Protein AF-A0A938P475-F1 (afdb_monomer_lite)

pLDDT: mean 85.1, std 13.47, range [40.84, 96.44]

Sequence (111 aa):
MVACTVVSRQRFLSACARLSSFRWKAILIEATLEDVKGGFAQFGIPSDVHPNAVCGTLDAIEAKFGIPIIYASTIQYLTTERAASWLSKHFTYWWLEEHGHGRVLIDSDGL

Foldseek 3Di:
DDPACVVPVVVVVVVLQVQLPDPDAAAEDQDALCCLQVHCVVVVDDDPDHSVVRVVSRVCSCVPRVHHYHYFHVPVVRSVVVVVVSVVLVVVQVVCVVVVVHDDPPPPPPD

Structure (mmCIF, N/CA/C/O backbone):
data_AF-A0A938P475-F1
#
_entry.id   AF-A0A938P475-F1
#
loop_
_atom_site.group_PDB
_atom_site.id
_atom_site.type_symbol
_atom_site.label_atom_id
_atom_site.label_alt_id
_atom_site.label_comp_id
_atom_site.label_asym_id
_atom_site.label_entity_id
_atom_site.label_seq_id
_atom_site.pdbx_PDB_ins_code
_atom_site.Cartn_x
_atom_site.Cartn_y
_atom_site.Cartn_z
_atom_site.occupancy
_atom_site.B_iso_or_equiv
_atom_site.auth_seq_id
_atom_site.auth_comp_id
_atom_site.auth_asym_id
_atom_site.auth_atom_id
_atom_site.pdbx_PDB_model_num
ATOM 1 N N . MET A 1 1 ? 19.170 -7.947 -8.174 1.00 40.84 1 MET A N 1
ATOM 2 C CA . MET A 1 1 ? 17.910 -8.639 -8.519 1.00 40.84 1 MET A CA 1
ATOM 3 C C . MET A 1 1 ? 16.814 -8.028 -7.666 1.00 40.84 1 MET A C 1
ATOM 5 O O . MET A 1 1 ? 16.967 -7.990 -6.451 1.00 40.84 1 MET A O 1
ATOM 9 N N . VAL A 1 2 ? 15.789 -7.451 -8.285 1.00 45.84 2 VAL A N 1
ATOM 10 C CA . VAL A 1 2 ? 14.737 -6.707 -7.581 1.00 45.84 2 VAL A CA 1
ATOM 11 C C . VAL A 1 2 ? 13.875 -7.689 -6.799 1.00 45.84 2 VAL A C 1
ATOM 13 O O . VAL A 1 2 ? 13.323 -8.629 -7.372 1.00 45.84 2 VAL A O 1
ATOM 16 N N . ALA A 1 3 ? 13.769 -7.492 -5.485 1.00 54.44 3 ALA A N 1
ATOM 17 C CA . ALA A 1 3 ? 12.902 -8.283 -4.620 1.00 54.44 3 ALA A CA 1
ATOM 18 C C . ALA A 1 3 ? 11.439 -7.868 -4.846 1.00 54.44 3 ALA A C 1
ATOM 20 O O . ALA A 1 3 ? 10.830 -7.184 -4.033 1.00 54.44 3 ALA A O 1
ATOM 21 N N . CYS A 1 4 ? 10.883 -8.238 -5.995 1.00 56.47 4 CYS A N 1
ATOM 22 C CA . CYS A 1 4 ? 9.471 -8.039 -6.277 1.00 56.47 4 CYS A CA 1
ATOM 23 C C . CYS A 1 4 ? 8.639 -9.084 -5.511 1.00 56.47 4 CYS A C 1
ATOM 25 O O . CYS A 1 4 ? 9.121 -10.183 -5.207 1.00 56.47 4 CYS A O 1
ATOM 27 N N . THR A 1 5 ? 7.362 -8.779 -5.273 1.00 58.62 5 THR A N 1
ATOM 28 C CA . THR A 1 5 ? 6.334 -9.706 -4.760 1.00 58.62 5 THR A CA 1
ATOM 29 C C . THR A 1 5 ? 6.286 -11.043 -5.513 1.00 58.62 5 THR A C 1
ATOM 31 O O . THR A 1 5 ? 5.751 -12.020 -4.999 1.00 58.62 5 THR A O 1
ATOM 34 N N . VAL A 1 6 ? 6.881 -11.107 -6.706 1.00 60.38 6 VAL A N 1
ATOM 35 C CA . VAL A 1 6 ? 7.008 -12.298 -7.548 1.00 60.38 6 VAL A CA 1
ATOM 36 C C . VAL A 1 6 ? 8.230 -13.163 -7.191 1.00 60.38 6 VAL A C 1
ATOM 38 O O . VAL A 1 6 ? 8.085 -14.375 -7.062 1.00 60.38 6 VAL A O 1
ATOM 41 N N . VAL A 1 7 ? 9.411 -12.576 -6.952 1.00 60.66 7 VAL A N 1
ATOM 42 C CA . VAL A 1 7 ? 10.671 -13.326 -6.721 1.00 60.66 7 VAL A CA 1
ATOM 43 C C . VAL A 1 7 ? 10.711 -13.969 -5.328 1.00 60.66 7 VAL A C 1
ATOM 45 O O . VAL A 1 7 ? 11.324 -15.010 -5.125 1.00 60.66 7 VAL A O 1
ATOM 48 N N . SER A 1 8 ? 10.024 -13.379 -4.346 1.00 71.31 8 SER A N 1
ATOM 49 C CA . SER A 1 8 ? 9.905 -13.911 -2.976 1.00 71.31 8 SER A CA 1
ATOM 50 C C . SER A 1 8 ? 8.447 -14.047 -2.534 1.00 71.31 8 SER A C 1
ATOM 52 O O . SER A 1 8 ? 8.101 -13.786 -1.377 1.00 71.31 8 SER A O 1
ATOM 54 N N . ARG A 1 9 ? 7.582 -14.477 -3.462 1.00 78.50 9 ARG A N 1
ATOM 55 C CA . ARG A 1 9 ? 6.126 -14.555 -3.276 1.00 78.50 9 ARG A CA 1
ATOM 56 C C . ARG A 1 9 ? 5.713 -15.264 -1.994 1.00 78.50 9 ARG A C 1
ATOM 58 O O . ARG A 1 9 ? 4.903 -14.728 -1.248 1.00 78.50 9 ARG A O 1
ATOM 65 N N . GLN A 1 10 ? 6.293 -16.427 -1.696 1.00 84.38 10 GLN A N 1
ATOM 66 C CA . GLN A 1 10 ? 5.910 -17.197 -0.510 1.00 84.38 10 GLN A CA 1
ATOM 67 C C . GLN A 1 10 ? 6.175 -16.426 0.788 1.00 84.38 10 GLN A C 1
ATOM 69 O O . GLN A 1 10 ? 5.303 -16.341 1.650 1.00 84.38 10 GLN A O 1
ATOM 74 N N . ARG A 1 11 ? 7.354 -15.803 0.910 1.00 85.50 11 ARG A N 1
ATOM 75 C CA . ARG A 1 11 ? 7.708 -14.988 2.079 1.00 85.50 11 ARG A CA 1
ATOM 76 C C . ARG A 1 11 ? 6.774 -13.787 2.214 1.00 85.50 11 ARG A C 1
ATOM 78 O O . ARG A 1 11 ? 6.329 -13.487 3.320 1.00 85.50 11 ARG A O 1
ATOM 85 N N . PHE A 1 12 ? 6.467 -13.124 1.100 1.00 87.12 12 PHE A N 1
ATOM 86 C CA . PHE A 1 12 ? 5.571 -11.972 1.091 1.00 87.12 12 PHE A CA 1
ATOM 87 C C . PHE A 1 12 ? 4.141 -12.352 1.494 1.00 87.12 12 PHE A C 1
ATOM 89 O O . PHE A 1 12 ? 3.547 -11.693 2.344 1.00 87.12 12 PHE A O 1
ATOM 96 N N . LEU A 1 13 ? 3.615 -13.467 0.981 1.00 90.56 13 LEU A N 1
ATOM 97 C CA . LEU A 1 13 ? 2.297 -13.977 1.361 1.00 90.56 13 LEU A CA 1
ATOM 98 C C . LEU A 1 13 ? 2.233 -14.385 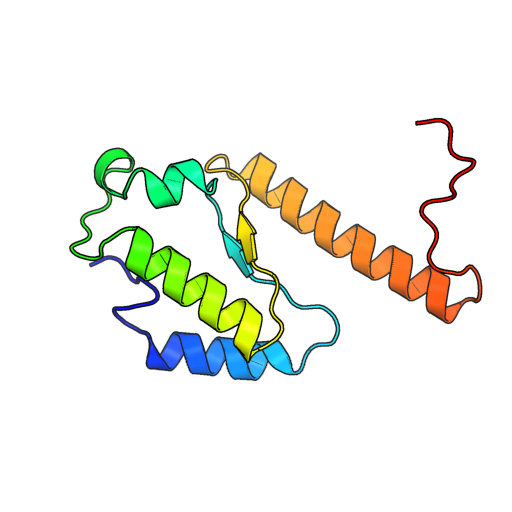2.838 1.00 90.56 13 LEU A C 1
ATOM 100 O O . LEU A 1 13 ? 1.244 -14.080 3.498 1.00 90.56 13 LEU A O 1
ATOM 104 N N . SER A 1 14 ? 3.285 -14.998 3.389 1.00 91.81 14 SER A N 1
ATOM 105 C CA . SER A 1 14 ? 3.358 -15.287 4.829 1.00 91.81 14 SER A CA 1
ATOM 106 C C . SER A 1 14 ? 3.369 -14.012 5.678 1.00 91.81 14 SER A C 1
ATOM 108 O O . SER A 1 14 ? 2.765 -13.975 6.751 1.00 91.81 14 SER A O 1
ATOM 110 N N . ALA A 1 15 ? 4.025 -12.946 5.210 1.00 92.12 15 ALA A N 1
ATOM 111 C CA . ALA A 1 15 ? 3.977 -11.644 5.870 1.00 92.12 15 ALA A CA 1
ATOM 112 C C . ALA A 1 15 ? 2.573 -11.023 5.800 1.00 92.12 15 ALA A C 1
ATOM 114 O O . ALA A 1 15 ? 2.095 -10.535 6.818 1.00 92.12 15 ALA A O 1
ATOM 115 N N . CYS A 1 16 ? 1.884 -11.117 4.657 1.00 94.19 16 CYS A N 1
ATOM 116 C CA . CYS A 1 16 ? 0.495 -10.668 4.514 1.00 94.19 16 CYS A CA 1
ATOM 117 C C . CYS A 1 16 ? -0.450 -11.453 5.433 1.00 94.19 16 CYS A C 1
ATOM 119 O O . CYS A 1 16 ? -1.271 -10.858 6.121 1.00 94.19 16 CYS A O 1
ATOM 121 N N . ALA A 1 17 ? -0.289 -12.776 5.525 1.00 94.88 17 ALA A N 1
ATOM 122 C CA . ALA A 1 17 ? -1.073 -13.605 6.437 1.00 94.88 17 ALA A CA 1
ATOM 123 C C . ALA A 1 17 ? -0.890 -13.165 7.899 1.00 94.88 17 ALA A C 1
ATOM 125 O O . ALA A 1 17 ? -1.872 -12.979 8.611 1.00 94.88 17 ALA A O 1
ATOM 126 N N . ARG A 1 18 ? 0.350 -12.904 8.330 1.00 95.31 18 ARG A N 1
ATOM 127 C CA . ARG A 1 18 ? 0.628 -12.342 9.663 1.00 95.31 18 ARG A CA 1
ATOM 128 C C . ARG A 1 18 ? 0.048 -10.940 9.839 1.00 95.31 18 ARG A C 1
ATOM 130 O O . ARG A 1 18 ? -0.510 -10.644 10.882 1.00 95.31 18 ARG A O 1
ATOM 137 N N . LEU A 1 19 ? 0.168 -10.078 8.833 1.00 94.56 19 LEU A N 1
ATOM 138 C CA . LEU A 1 19 ? -0.362 -8.717 8.884 1.00 94.56 19 LEU A CA 1
ATOM 139 C C . LEU A 1 19 ? -1.900 -8.710 8.969 1.00 94.56 19 LEU A C 1
ATOM 141 O O . LEU A 1 19 ? -2.483 -7.830 9.596 1.00 94.56 19 LEU A O 1
ATOM 145 N N . SER A 1 20 ? -2.562 -9.717 8.393 1.00 95.06 20 SER A N 1
ATOM 146 C CA . SER A 1 20 ? -4.023 -9.831 8.383 1.00 95.06 20 SER A CA 1
ATOM 147 C C . SER A 1 20 ? -4.651 -9.971 9.774 1.00 95.06 20 SER A C 1
ATOM 149 O O . SER A 1 20 ? -5.818 -9.611 9.933 1.00 95.06 20 SER A O 1
ATOM 151 N N . SER A 1 21 ? -3.895 -10.402 10.793 1.00 95.75 21 SER A N 1
ATOM 152 C CA . SER A 1 21 ? -4.403 -10.526 12.166 1.00 95.75 21 SER A CA 1
ATOM 153 C C . SER A 1 21 ? -4.538 -9.191 12.901 1.00 95.75 21 SER A C 1
ATOM 155 O O . SER A 1 21 ? -5.162 -9.141 13.957 1.00 95.75 21 SER A O 1
ATOM 157 N N . PHE A 1 22 ? -3.951 -8.107 12.387 1.00 93.19 22 PHE A N 1
ATOM 158 C CA . PHE A 1 22 ? -4.077 -6.788 13.001 1.00 93.19 22 PHE A CA 1
ATOM 159 C C . PHE A 1 22 ? -5.391 -6.109 12.585 1.00 93.19 22 PHE A C 1
ATOM 161 O O . PHE A 1 22 ? -5.843 -6.229 11.440 1.00 93.19 22 PHE A O 1
ATOM 168 N N . ARG A 1 23 ? -6.004 -5.372 13.524 1.00 89.56 23 ARG A N 1
ATOM 169 C CA . ARG A 1 23 ? -7.209 -4.561 13.266 1.00 89.56 23 ARG A CA 1
ATOM 170 C C . ARG A 1 23 ? -6.907 -3.463 12.250 1.00 89.56 23 ARG A C 1
ATOM 172 O O . ARG A 1 23 ? -7.594 -3.353 11.242 1.00 89.56 23 ARG A O 1
ATOM 179 N N . TRP A 1 24 ? -5.847 -2.701 12.510 1.00 90.62 24 TRP A N 1
ATOM 180 C CA . TRP A 1 24 ? -5.349 -1.656 11.623 1.00 90.62 24 TRP A CA 1
ATOM 181 C C . TRP A 1 24 ? -4.126 -2.174 10.883 1.00 90.62 24 TRP A C 1
ATOM 183 O O . TRP A 1 24 ? -3.112 -2.516 11.489 1.00 90.62 24 TRP A O 1
ATOM 193 N N . LYS A 1 25 ? -4.253 -2.275 9.565 1.00 94.12 25 LYS A N 1
ATOM 194 C CA . LYS A 1 25 ? -3.241 -2.828 8.672 1.00 94.12 25 LYS A CA 1
ATOM 195 C C . LYS A 1 25 ? -3.338 -2.152 7.316 1.00 94.12 25 LYS A C 1
ATOM 197 O O . LYS A 1 25 ? -4.432 -1.794 6.897 1.00 94.12 25 LYS A O 1
ATOM 202 N N . ALA A 1 26 ? -2.202 -2.002 6.655 1.00 95.38 26 ALA A N 1
ATOM 203 C CA . ALA A 1 26 ? -2.089 -1.559 5.273 1.00 95.38 26 ALA A CA 1
ATOM 204 C C . ALA A 1 26 ? -0.689 -1.905 4.755 1.00 95.38 26 ALA A C 1
ATOM 206 O O . ALA A 1 26 ? 0.234 -2.133 5.542 1.00 95.38 26 ALA A O 1
ATOM 207 N N . ILE A 1 27 ? -0.532 -1.912 3.437 1.00 95.06 27 ILE A N 1
ATOM 208 C CA . ILE A 1 27 ? 0.769 -1.881 2.772 1.00 95.06 27 ILE A CA 1
ATOM 209 C C . ILE A 1 27 ? 0.866 -0.539 2.052 1.00 95.06 27 ILE A C 1
ATOM 211 O O . ILE A 1 27 ? 0.047 -0.228 1.190 1.00 95.06 27 ILE A O 1
ATOM 215 N N . LEU A 1 28 ? 1.868 0.255 2.420 1.00 94.94 28 LEU A N 1
ATOM 216 C CA . LEU A 1 28 ? 2.182 1.517 1.763 1.00 94.94 28 LEU A CA 1
ATOM 217 C C . LEU A 1 28 ? 3.238 1.268 0.681 1.00 94.94 28 LEU A C 1
ATOM 219 O O . LEU A 1 28 ? 4.260 0.635 0.947 1.00 94.94 28 LEU A O 1
ATOM 223 N N . ILE A 1 29 ? 2.987 1.760 -0.526 1.00 94.06 29 ILE A N 1
ATOM 224 C CA . ILE A 1 29 ? 3.890 1.679 -1.670 1.00 94.06 29 ILE A CA 1
ATOM 225 C C . ILE A 1 29 ? 4.489 3.068 -1.898 1.00 94.06 29 ILE A C 1
ATOM 227 O O . ILE A 1 29 ? 3.754 4.031 -2.117 1.00 94.06 29 ILE A O 1
ATOM 231 N N . GLU A 1 30 ? 5.820 3.172 -1.874 1.00 93.50 30 GLU A N 1
ATOM 232 C CA . GLU A 1 30 ? 6.566 4.419 -2.129 1.00 93.50 30 GLU A CA 1
ATOM 233 C C . GLU A 1 30 ? 6.633 4.756 -3.631 1.00 93.50 30 GLU A C 1
ATOM 235 O O . GLU A 1 30 ? 7.697 4.900 -4.227 1.00 93.50 30 GLU A O 1
ATOM 240 N N . ALA A 1 31 ? 5.472 4.789 -4.272 1.00 93.44 31 ALA A N 1
ATOM 241 C CA . ALA A 1 31 ? 5.284 5.128 -5.672 1.00 93.44 31 ALA A CA 1
ATOM 242 C C . ALA A 1 31 ? 3.803 5.433 -5.906 1.00 93.44 31 ALA A C 1
ATOM 244 O O . ALA A 1 31 ? 2.937 4.914 -5.188 1.00 93.44 31 ALA A O 1
ATOM 245 N N . THR A 1 32 ? 3.508 6.233 -6.925 1.00 94.69 32 THR A N 1
ATOM 246 C CA . THR A 1 32 ? 2.136 6.378 -7.420 1.00 94.69 32 THR A CA 1
ATOM 247 C C . THR A 1 32 ? 1.700 5.112 -8.165 1.00 94.69 32 THR A C 1
ATOM 249 O O . THR A 1 32 ? 2.512 4.247 -8.512 1.00 94.69 32 THR A O 1
ATOM 252 N N . LEU A 1 33 ? 0.399 4.979 -8.432 1.00 94.31 33 LEU A N 1
ATOM 253 C CA . LEU A 1 33 ? -0.077 3.904 -9.301 1.00 94.31 33 LEU A CA 1
ATOM 254 C C . LEU A 1 33 ? 0.452 4.087 -10.733 1.00 94.31 33 LEU A C 1
ATOM 256 O O . LEU A 1 33 ? 0.811 3.092 -11.368 1.00 94.31 33 LEU A O 1
ATOM 260 N N . GLU A 1 34 ? 0.535 5.330 -11.228 1.00 94.62 34 GLU A N 1
ATOM 261 C CA . GLU A 1 34 ? 1.106 5.620 -12.546 1.00 94.62 34 GLU A CA 1
ATOM 262 C C . GLU A 1 34 ? 2.572 5.195 -12.633 1.00 94.62 34 GLU A C 1
ATOM 264 O O . GLU A 1 34 ? 2.950 4.553 -13.609 1.00 94.62 34 GLU A O 1
ATOM 269 N N . ASP A 1 35 ? 3.371 5.462 -11.599 1.00 93.44 35 ASP A N 1
ATOM 270 C CA . ASP A 1 35 ? 4.777 5.049 -11.526 1.00 93.44 35 ASP A CA 1
ATOM 271 C C . ASP A 1 35 ? 4.917 3.529 -11.677 1.00 93.44 35 ASP A C 1
ATOM 273 O O . ASP A 1 35 ? 5.703 3.035 -12.490 1.00 93.44 35 ASP A O 1
ATOM 277 N N . VAL A 1 36 ? 4.117 2.764 -10.924 1.00 91.31 36 VAL A N 1
ATOM 278 C CA . VAL A 1 36 ? 4.158 1.297 -10.977 1.00 91.31 36 VAL A CA 1
ATOM 279 C C . VAL A 1 36 ? 3.704 0.797 -12.346 1.00 91.31 36 VAL A C 1
ATOM 281 O O . VAL A 1 36 ? 4.351 -0.083 -12.913 1.00 91.31 36 VAL A O 1
ATOM 284 N N . LYS A 1 37 ? 2.625 1.360 -12.905 1.00 91.25 37 LYS A N 1
ATOM 285 C CA . LYS A 1 37 ? 2.062 0.969 -14.209 1.00 91.25 37 LYS A CA 1
ATOM 286 C C . LYS A 1 37 ? 2.948 1.364 -15.391 1.00 91.25 37 LYS A C 1
ATOM 288 O O . LYS A 1 37 ? 3.000 0.612 -16.361 1.00 91.25 37 LYS A O 1
ATOM 293 N N . GLY A 1 38 ? 3.653 2.490 -15.294 1.00 89.62 38 GLY A N 1
ATOM 294 C CA . GLY A 1 38 ? 4.606 2.988 -16.291 1.00 89.62 38 GLY A CA 1
ATOM 295 C C . GLY A 1 38 ? 5.871 2.134 -16.398 1.00 89.62 38 GLY A C 1
ATOM 296 O O . GLY A 1 38 ? 6.600 2.214 -17.384 1.00 89.62 38 GLY A O 1
ATOM 297 N N . GLY A 1 39 ? 6.093 1.251 -15.424 1.00 87.75 39 GLY A N 1
ATOM 298 C CA . GLY A 1 39 ? 7.170 0.277 -15.430 1.00 87.75 39 GLY A CA 1
ATOM 299 C C . GLY A 1 39 ? 8.418 0.743 -14.699 1.00 87.75 39 GLY A C 1
ATOM 300 O O . GLY A 1 39 ? 8.580 1.900 -14.332 1.00 87.75 39 GLY A O 1
ATOM 301 N N . PHE A 1 40 ? 9.311 -0.211 -14.447 1.00 85.88 40 PHE A N 1
ATOM 302 C CA . PHE A 1 40 ? 10.435 -0.028 -13.524 1.00 85.88 40 PHE A CA 1
ATOM 303 C C . PHE A 1 40 ? 11.691 0.554 -14.190 1.00 85.88 40 PHE A C 1
ATOM 305 O O . PHE A 1 40 ? 12.572 1.073 -13.506 1.00 85.88 40 PHE A O 1
ATOM 312 N N . ALA A 1 41 ? 11.758 0.519 -15.525 1.00 86.62 41 ALA A N 1
ATOM 313 C CA . ALA A 1 41 ? 12.903 1.012 -16.288 1.00 86.62 41 ALA A CA 1
ATOM 314 C C . ALA A 1 41 ? 13.156 2.514 -16.071 1.00 86.62 41 ALA A C 1
ATOM 316 O O . ALA A 1 41 ? 14.309 2.924 -15.968 1.00 86.62 41 ALA A O 1
ATOM 317 N N . GLN A 1 42 ? 12.095 3.315 -15.915 1.00 84.88 42 GLN A N 1
ATOM 318 C CA . GLN A 1 42 ? 12.196 4.755 -15.636 1.00 84.88 42 GLN A CA 1
ATOM 319 C C . GLN A 1 42 ? 12.886 5.070 -14.296 1.00 84.88 42 GLN A C 1
ATOM 321 O O . GLN A 1 42 ? 13.429 6.154 -14.121 1.00 84.88 42 GLN A O 1
ATOM 326 N N . PHE A 1 43 ? 12.923 4.102 -13.376 1.00 86.25 43 PHE A N 1
ATOM 327 C CA . PHE A 1 43 ? 13.611 4.208 -12.089 1.00 86.25 43 PHE A CA 1
ATOM 328 C C . PHE A 1 43 ? 15.000 3.550 -12.105 1.00 86.25 43 PHE A C 1
ATOM 330 O O . PHE A 1 43 ? 15.631 3.416 -11.060 1.00 86.25 43 PHE A O 1
ATOM 337 N N . GLY A 1 44 ? 15.476 3.088 -13.270 1.00 86.19 44 GLY A N 1
ATOM 338 C CA . GLY A 1 44 ? 16.732 2.342 -13.388 1.00 86.19 44 GLY A CA 1
ATOM 339 C C . GLY A 1 44 ? 16.688 0.971 -12.706 1.00 86.19 44 GLY A C 1
ATOM 340 O O . GLY A 1 44 ? 17.728 0.417 -12.355 1.00 86.19 44 GLY A O 1
ATOM 341 N N . ILE A 1 45 ? 15.488 0.425 -12.488 1.00 83.12 45 ILE A N 1
ATOM 342 C CA . ILE A 1 45 ? 15.262 -0.818 -11.754 1.00 83.12 45 ILE A CA 1
ATOM 343 C C . ILE A 1 45 ? 15.116 -1.969 -12.769 1.00 83.12 45 ILE A C 1
ATOM 345 O O . ILE A 1 45 ? 14.089 -2.055 -13.449 1.00 83.12 45 ILE A O 1
ATOM 349 N N . PRO A 1 46 ? 16.107 -2.877 -12.891 1.00 80.19 46 PRO A N 1
ATOM 350 C CA . PRO A 1 46 ? 16.022 -4.001 -13.818 1.00 80.19 46 PRO A CA 1
ATOM 351 C C . PRO A 1 46 ? 15.009 -5.031 -13.309 1.00 80.19 46 PRO A C 1
ATOM 353 O O . PRO A 1 46 ? 15.207 -5.650 -12.260 1.00 80.19 46 PRO A O 1
ATOM 356 N N . SER A 1 47 ? 13.918 -5.215 -14.049 1.00 80.56 47 SER A N 1
ATOM 357 C CA . SER A 1 47 ? 12.838 -6.135 -13.696 1.00 80.56 47 SER A CA 1
ATOM 358 C C . SER A 1 47 ? 12.246 -6.772 -14.946 1.00 80.56 47 SER A C 1
ATOM 360 O O . SER A 1 47 ? 11.721 -6.067 -15.802 1.00 80.56 47 SER A O 1
ATOM 362 N N . ASP A 1 48 ? 12.247 -8.103 -14.993 1.00 82.38 48 ASP A N 1
ATOM 363 C CA . ASP A 1 48 ? 11.531 -8.882 -16.015 1.00 82.38 48 ASP A CA 1
ATOM 364 C C . ASP A 1 48 ? 10.039 -9.054 -15.673 1.00 82.38 48 ASP A C 1
ATOM 366 O O . ASP A 1 48 ? 9.269 -9.671 -16.410 1.00 82.38 48 ASP A O 1
ATOM 370 N N . VAL A 1 49 ? 9.606 -8.529 -14.520 1.00 83.12 49 VAL A N 1
ATOM 371 C CA . VAL A 1 49 ? 8.215 -8.608 -14.076 1.00 83.12 49 VAL A CA 1
ATOM 372 C C . VAL A 1 49 ? 7.405 -7.499 -14.731 1.00 83.12 49 VAL A C 1
ATOM 374 O O . VAL A 1 49 ? 7.659 -6.313 -14.514 1.00 83.12 49 VAL A O 1
ATOM 377 N N . HIS A 1 50 ? 6.372 -7.900 -15.469 1.00 87.19 50 HIS A N 1
ATOM 378 C CA . HIS A 1 50 ? 5.424 -6.979 -16.081 1.00 87.19 50 HIS A CA 1
ATOM 379 C C . HIS A 1 50 ? 4.666 -6.162 -15.006 1.00 87.19 50 HIS A C 1
ATOM 381 O O . HIS A 1 50 ? 4.133 -6.761 -14.067 1.00 87.19 50 HIS A O 1
ATOM 387 N N . PRO A 1 51 ? 4.508 -4.832 -15.153 1.00 89.38 51 PRO A N 1
ATOM 388 C CA . PRO A 1 51 ? 3.799 -3.969 -14.197 1.00 89.38 51 PRO A CA 1
ATOM 389 C C . PRO A 1 51 ? 2.431 -4.487 -13.741 1.00 89.38 51 PRO A C 1
ATOM 391 O O . PRO A 1 51 ? 2.135 -4.555 -12.551 1.00 89.38 51 PRO A O 1
ATOM 394 N N . ASN A 1 52 ? 1.610 -4.950 -14.688 1.00 89.62 52 ASN A N 1
ATOM 395 C CA . ASN A 1 52 ? 0.303 -5.537 -14.376 1.00 89.62 52 ASN A CA 1
ATOM 396 C C . ASN A 1 52 ? 0.367 -6.779 -13.477 1.00 89.62 52 ASN A C 1
ATOM 398 O O . ASN A 1 52 ? -0.566 -6.997 -12.711 1.00 89.62 52 ASN A O 1
ATOM 402 N N . ALA A 1 53 ? 1.438 -7.574 -13.534 1.00 88.69 53 ALA A N 1
ATOM 403 C CA . ALA A 1 53 ? 1.595 -8.717 -12.638 1.00 88.69 53 ALA A CA 1
ATOM 404 C C . ALA A 1 53 ? 1.832 -8.262 -11.189 1.00 88.69 53 ALA A C 1
ATOM 406 O O . ALA A 1 53 ? 1.350 -8.903 -10.252 1.00 88.69 53 ALA A O 1
ATOM 407 N N . VAL A 1 54 ? 2.527 -7.134 -11.002 1.00 88.44 54 VAL A N 1
ATOM 408 C CA . VAL A 1 54 ? 2.728 -6.517 -9.685 1.00 88.44 54 VAL A CA 1
ATOM 409 C C . VAL A 1 54 ? 1.407 -5.977 -9.152 1.00 88.44 54 VAL A C 1
ATOM 411 O O . VAL A 1 54 ? 0.991 -6.400 -8.076 1.00 88.44 54 VAL A O 1
ATOM 414 N N . CYS A 1 55 ? 0.712 -5.133 -9.922 1.00 90.88 55 CYS A N 1
ATOM 415 C CA . CYS A 1 55 ? -0.583 -4.578 -9.516 1.00 90.88 55 CYS A CA 1
ATOM 416 C C . CYS A 1 55 ? -1.607 -5.682 -9.231 1.00 90.88 55 CYS A C 1
ATOM 418 O O . CYS A 1 55 ? -2.151 -5.722 -8.139 1.00 90.88 55 CYS A O 1
ATOM 420 N N . GLY A 1 56 ? -1.768 -6.658 -10.131 1.00 91.12 56 GLY A N 1
ATOM 421 C CA . GLY A 1 56 ? -2.706 -7.762 -9.914 1.00 91.12 56 GLY A CA 1
ATOM 422 C C . GLY A 1 56 ? -2.360 -8.622 -8.692 1.00 91.12 56 GLY A C 1
ATOM 423 O O . GLY A 1 56 ? -3.248 -9.174 -8.048 1.00 91.12 56 GLY A O 1
ATOM 424 N N . THR A 1 57 ? -1.078 -8.715 -8.322 1.00 90.19 57 THR A N 1
ATOM 425 C CA . THR A 1 57 ? -0.680 -9.367 -7.066 1.00 90.19 57 THR A CA 1
ATOM 426 C C . THR A 1 57 ? -1.084 -8.539 -5.847 1.00 90.19 57 THR A C 1
ATOM 428 O O . THR A 1 57 ? -1.529 -9.122 -4.860 1.00 90.19 57 THR A O 1
ATOM 431 N N . LEU A 1 58 ? -0.929 -7.214 -5.896 1.00 92.19 58 LEU A N 1
ATOM 432 C CA . LEU A 1 58 ? -1.339 -6.308 -4.820 1.00 92.19 58 LEU A CA 1
ATOM 433 C C . LEU A 1 58 ? -2.865 -6.307 -4.649 1.00 92.19 58 LEU A C 1
ATOM 435 O O . LEU A 1 58 ? -3.334 -6.515 -3.533 1.00 92.19 58 LEU A O 1
ATOM 439 N N . ASP A 1 59 ? -3.620 -6.227 -5.745 1.00 93.56 59 ASP A N 1
ATOM 440 C CA . ASP A 1 59 ? -5.088 -6.295 -5.743 1.00 93.56 59 ASP A CA 1
ATOM 441 C C . ASP A 1 59 ? -5.576 -7.630 -5.152 1.00 93.56 59 ASP A C 1
ATOM 443 O O . ASP A 1 59 ? -6.479 -7.682 -4.314 1.00 93.56 59 ASP A O 1
ATOM 447 N N . ALA A 1 60 ? -4.931 -8.742 -5.527 1.00 92.50 60 ALA A N 1
ATOM 448 C CA . ALA A 1 60 ? -5.248 -10.054 -4.972 1.00 92.50 60 ALA A CA 1
ATOM 449 C C . ALA A 1 60 ? -4.946 -10.150 -3.468 1.00 92.50 60 ALA A C 1
ATOM 451 O O . ALA A 1 60 ? -5.637 -10.871 -2.747 1.00 92.50 60 ALA A O 1
ATOM 452 N N . ILE A 1 61 ? -3.912 -9.458 -2.980 1.00 92.50 61 ILE A N 1
ATOM 453 C CA . ILE A 1 61 ? -3.583 -9.404 -1.551 1.00 92.50 61 ILE A CA 1
ATOM 454 C C . ILE A 1 61 ? -4.620 -8.589 -0.792 1.00 92.50 61 ILE A C 1
ATOM 456 O O . ILE A 1 61 ? -5.076 -9.041 0.259 1.00 92.50 61 ILE A O 1
ATOM 460 N N . GLU A 1 62 ? -5.015 -7.440 -1.332 1.00 95.12 62 GLU A N 1
ATOM 461 C CA . GLU A 1 62 ? -6.066 -6.609 -0.758 1.00 95.12 62 GLU A CA 1
ATOM 462 C C . GLU A 1 62 ? -7.363 -7.400 -0.609 1.00 95.12 62 GLU A C 1
ATOM 464 O O . GLU A 1 62 ? -7.874 -7.537 0.504 1.00 95.12 62 GLU A O 1
ATOM 469 N N . ALA A 1 63 ? -7.821 -8.030 -1.693 1.00 95.50 63 ALA A N 1
ATOM 470 C CA . ALA A 1 63 ? -9.042 -8.827 -1.703 1.00 95.50 63 ALA A CA 1
ATOM 471 C C . ALA A 1 63 ? -8.968 -10.046 -0.769 1.00 95.50 63 ALA A C 1
ATOM 473 O O . ALA A 1 63 ? -9.934 -10.362 -0.077 1.00 95.50 63 ALA A O 1
ATOM 474 N N . LYS A 1 64 ? -7.827 -10.748 -0.731 1.00 94.94 64 LYS A N 1
ATOM 475 C CA . LYS A 1 64 ? -7.684 -11.988 0.048 1.00 94.94 64 LYS A CA 1
ATOM 476 C C . LYS A 1 64 ? -7.498 -11.748 1.544 1.00 94.94 64 LYS A C 1
ATOM 478 O O . LYS A 1 64 ? -8.008 -12.523 2.348 1.00 94.94 64 LYS A O 1
ATOM 483 N N . PHE A 1 65 ? -6.702 -10.751 1.921 1.00 94.75 65 PHE A N 1
ATOM 484 C CA . PHE A 1 65 ? -6.279 -10.542 3.309 1.00 94.75 65 PHE A CA 1
ATOM 485 C C . PHE A 1 65 ? -6.945 -9.330 3.970 1.00 94.75 65 PHE A C 1
ATOM 487 O O . PHE A 1 65 ? -6.721 -9.092 5.161 1.00 94.75 65 PHE A O 1
ATOM 494 N N . GLY A 1 66 ? -7.735 -8.554 3.220 1.00 95.50 66 GLY A N 1
ATOM 495 C CA . GLY A 1 66 ? -8.317 -7.302 3.695 1.00 95.50 66 GLY A CA 1
ATOM 496 C C . GLY A 1 66 ? -7.238 -6.297 4.093 1.00 95.50 66 GLY A C 1
ATOM 497 O O . GLY A 1 66 ? -7.357 -5.660 5.139 1.00 95.50 66 GLY A O 1
ATOM 498 N N . ILE A 1 67 ? -6.138 -6.238 3.333 1.00 96.44 67 ILE A N 1
ATOM 499 C CA . ILE A 1 67 ? -5.011 -5.327 3.570 1.00 96.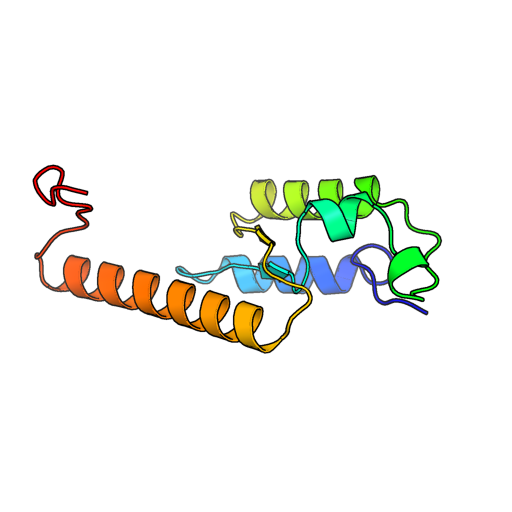44 67 ILE A CA 1
ATOM 500 C C . ILE A 1 67 ? -5.067 -4.220 2.514 1.00 96.44 67 ILE A C 1
ATOM 502 O O . ILE A 1 67 ? -4.684 -4.483 1.376 1.00 96.44 67 ILE A O 1
ATOM 506 N N . PRO A 1 68 ? -5.493 -2.999 2.876 1.00 95.31 68 PRO A N 1
ATOM 507 C CA . PRO A 1 68 ? -5.476 -1.860 1.971 1.00 95.31 68 PRO A CA 1
ATOM 508 C C . PRO A 1 68 ? -4.093 -1.624 1.360 1.00 95.31 68 PRO A C 1
ATOM 510 O O . PRO A 1 68 ? -3.084 -1.635 2.080 1.00 95.31 68 PRO A O 1
ATOM 513 N N . ILE A 1 69 ? -4.054 -1.366 0.052 1.00 95.62 69 ILE A N 1
ATOM 514 C CA . ILE A 1 69 ? -2.838 -0.974 -0.668 1.00 95.62 69 ILE A CA 1
ATOM 515 C C . ILE A 1 69 ? -2.868 0.535 -0.890 1.00 95.62 69 ILE A C 1
ATOM 517 O O . ILE A 1 69 ? -3.767 1.074 -1.530 1.00 95.62 69 ILE A O 1
ATOM 521 N N . ILE A 1 70 ? -1.877 1.235 -0.347 1.00 95.44 70 ILE A N 1
ATOM 522 C CA . ILE A 1 70 ? -1.811 2.695 -0.391 1.00 95.44 70 ILE A CA 1
ATOM 523 C C . ILE A 1 70 ? -0.630 3.096 -1.259 1.00 95.44 70 ILE A C 1
ATOM 525 O O . ILE A 1 70 ? 0.515 3.030 -0.821 1.00 95.44 70 ILE A O 1
ATOM 529 N N . TYR A 1 71 ? -0.915 3.544 -2.475 1.00 95.19 71 TYR A N 1
ATOM 530 C CA . TYR A 1 71 ? 0.072 4.195 -3.329 1.00 95.19 71 TYR A CA 1
ATOM 531 C C . TYR A 1 71 ? 0.317 5.622 -2.826 1.00 95.19 71 TYR A C 1
ATOM 533 O O . TYR A 1 71 ? -0.629 6.340 -2.490 1.00 95.19 71 TYR A O 1
ATOM 541 N N . ALA A 1 72 ? 1.585 6.003 -2.711 1.00 95.81 72 ALA A N 1
ATOM 542 C CA . ALA A 1 72 ? 2.011 7.292 -2.183 1.00 95.81 72 ALA A CA 1
ATOM 543 C C . ALA A 1 72 ? 2.835 8.047 -3.235 1.00 95.81 72 ALA A C 1
ATOM 545 O O . ALA A 1 72 ? 2.334 8.333 -4.318 1.00 95.81 72 ALA A O 1
ATOM 546 N N . SER A 1 73 ? 4.078 8.400 -2.917 1.00 94.00 73 SER A N 1
ATOM 547 C CA . SER A 1 73 ? 4.982 9.132 -3.798 1.00 94.00 73 SER A CA 1
ATOM 548 C C . SER A 1 73 ? 6.343 8.447 -3.845 1.00 94.00 73 SER A C 1
ATOM 550 O O . SER A 1 73 ? 6.756 7.782 -2.895 1.00 94.00 73 SER A O 1
ATOM 552 N N . THR A 1 74 ? 7.083 8.663 -4.924 1.00 92.25 74 THR A N 1
ATOM 553 C CA . THR A 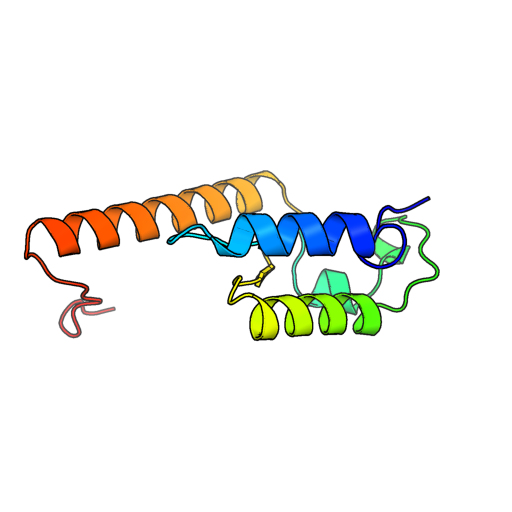1 74 ? 8.519 8.357 -4.971 1.00 92.25 74 THR A CA 1
ATOM 554 C C . THR A 1 74 ? 9.344 9.323 -4.109 1.00 92.25 74 THR A C 1
ATOM 556 O O . THR A 1 74 ? 10.497 9.045 -3.786 1.00 92.25 74 THR A O 1
ATOM 559 N N . ILE A 1 75 ? 8.758 10.448 -3.681 1.00 94.69 75 ILE A N 1
ATOM 560 C CA . ILE A 1 75 ? 9.364 11.395 -2.744 1.00 94.69 75 ILE A CA 1
ATOM 561 C C . ILE A 1 75 ? 9.158 10.883 -1.315 1.00 94.69 75 ILE A C 1
ATOM 563 O O . ILE A 1 75 ? 8.056 10.938 -0.763 1.00 94.69 75 ILE A O 1
ATOM 567 N N . GLN A 1 76 ? 10.247 10.437 -0.688 1.00 92.00 76 GLN A N 1
ATOM 568 C CA . GLN A 1 76 ? 10.241 9.798 0.632 1.00 92.00 76 GLN A CA 1
ATOM 569 C C . GLN A 1 76 ? 9.531 10.619 1.721 1.00 92.00 76 GLN A C 1
ATOM 571 O O . GLN A 1 76 ? 8.787 10.061 2.529 1.00 92.00 76 GLN A O 1
ATOM 576 N N . TYR A 1 77 ? 9.731 11.941 1.748 1.00 94.69 77 TYR A N 1
ATOM 577 C CA . TYR A 1 77 ? 9.088 12.815 2.733 1.00 94.69 77 TYR A CA 1
ATOM 578 C C . TYR A 1 77 ? 7.556 12.784 2.618 1.00 94.69 77 TYR A C 1
ATOM 580 O O . TYR A 1 77 ? 6.876 12.566 3.617 1.00 94.69 77 TYR A O 1
ATOM 588 N N . LEU A 1 78 ? 7.010 12.888 1.400 1.00 94.31 78 LEU A N 1
ATOM 589 C CA . LEU A 1 78 ? 5.559 12.843 1.167 1.00 94.31 78 LEU A CA 1
ATOM 590 C C . LEU A 1 78 ? 4.966 11.481 1.544 1.00 94.31 78 LEU A C 1
ATOM 592 O O . LEU A 1 78 ? 3.877 11.387 2.106 1.00 94.31 78 LEU A O 1
ATOM 596 N N . THR A 1 79 ? 5.704 10.411 1.272 1.00 93.75 79 THR A N 1
ATOM 597 C CA . THR A 1 79 ? 5.336 9.047 1.663 1.00 93.75 79 THR A CA 1
ATOM 598 C C . THR A 1 79 ? 5.348 8.865 3.181 1.00 93.75 79 THR A C 1
ATOM 600 O O . THR A 1 79 ? 4.431 8.259 3.739 1.00 93.75 79 THR A O 1
ATOM 603 N N . THR A 1 80 ? 6.323 9.461 3.868 1.00 93.56 80 THR A N 1
ATOM 604 C CA . THR A 1 80 ? 6.404 9.475 5.336 1.00 93.56 80 THR A CA 1
ATOM 605 C C . THR A 1 80 ? 5.226 10.235 5.943 1.00 93.56 80 THR A C 1
ATOM 607 O O . THR A 1 80 ? 4.546 9.714 6.830 1.00 93.56 80 THR A O 1
ATOM 610 N N . GLU A 1 81 ? 4.922 11.428 5.430 1.00 94.50 81 GLU A N 1
ATOM 611 C CA . GLU A 1 81 ? 3.743 12.197 5.838 1.00 94.50 81 GLU A CA 1
ATOM 612 C C . GLU A 1 81 ? 2.449 11.416 5.594 1.00 94.50 81 GLU A C 1
ATOM 614 O O . GLU A 1 81 ? 1.561 11.392 6.451 1.00 94.50 81 GLU A O 1
ATOM 619 N N . ARG A 1 82 ? 2.339 10.719 4.455 1.00 94.50 82 ARG A N 1
ATOM 620 C CA . ARG A 1 82 ? 1.171 9.893 4.138 1.00 94.50 82 ARG A CA 1
ATOM 621 C C . ARG A 1 82 ? 0.995 8.754 5.138 1.00 94.50 82 ARG A C 1
ATOM 623 O O . ARG A 1 82 ? -0.127 8.533 5.598 1.00 94.50 82 ARG A O 1
ATOM 630 N N . ALA A 1 83 ? 2.077 8.064 5.494 1.00 93.06 83 ALA A N 1
ATOM 631 C CA . ALA A 1 83 ? 2.061 7.009 6.503 1.00 93.06 83 ALA A CA 1
ATOM 632 C C . ALA A 1 83 ? 1.647 7.552 7.880 1.00 93.06 83 ALA A C 1
ATOM 634 O O . ALA A 1 83 ? 0.751 6.994 8.517 1.00 93.06 83 ALA A O 1
ATOM 635 N N . ALA A 1 84 ? 2.231 8.677 8.307 1.00 91.94 84 ALA A N 1
ATOM 636 C CA . ALA A 1 84 ? 1.898 9.330 9.571 1.00 91.94 84 ALA A CA 1
ATOM 637 C C . ALA A 1 84 ? 0.429 9.780 9.614 1.00 91.94 84 ALA A C 1
ATOM 639 O O . ALA A 1 84 ? -0.274 9.514 10.589 1.00 91.94 84 ALA A O 1
ATOM 640 N N . SER A 1 85 ? -0.065 10.394 8.535 1.00 92.12 85 SER A N 1
ATOM 641 C CA . SER A 1 85 ? -1.465 10.809 8.402 1.00 92.12 85 SER A CA 1
ATOM 642 C C . SER A 1 85 ? -2.417 9.615 8.472 1.00 92.12 85 SER A C 1
ATOM 644 O O . SER A 1 85 ? -3.429 9.673 9.169 1.00 92.12 85 SER A O 1
ATOM 646 N N . TRP A 1 86 ? -2.092 8.513 7.789 1.00 92.94 86 TRP A N 1
ATOM 647 C CA . TRP A 1 86 ? -2.911 7.302 7.810 1.00 92.94 86 TRP A CA 1
ATOM 648 C C . TRP A 1 86 ? -2.985 6.691 9.214 1.00 92.94 86 TRP A C 1
ATOM 650 O O . TRP A 1 86 ? -4.085 6.400 9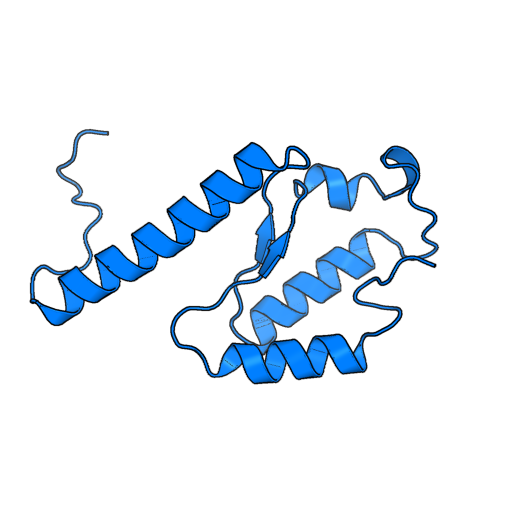.686 1.00 92.94 86 TRP A O 1
ATOM 660 N N . LEU A 1 87 ? -1.847 6.561 9.902 1.00 90.50 87 LEU A N 1
ATOM 661 C CA . LEU A 1 87 ? -1.785 6.046 11.273 1.00 90.50 87 LEU A CA 1
ATOM 662 C C . LEU A 1 87 ? -2.547 6.941 12.253 1.00 90.50 87 LEU A C 1
ATOM 664 O O . LEU A 1 87 ? -3.359 6.439 13.029 1.00 90.50 87 LEU A O 1
ATOM 668 N N . SER A 1 88 ? -2.321 8.255 12.178 1.00 89.12 88 SER A N 1
ATOM 669 C CA . SER A 1 88 ? -2.984 9.243 13.030 1.00 89.12 88 SER A CA 1
ATOM 670 C C . SER A 1 88 ? -4.503 9.155 12.892 1.00 89.12 88 SER A C 1
ATOM 672 O O . SER A 1 88 ? -5.193 8.965 13.887 1.00 89.12 88 SER A O 1
ATOM 674 N N . LYS A 1 89 ? -5.031 9.133 11.660 1.00 87.75 89 LYS A N 1
ATOM 675 C CA . 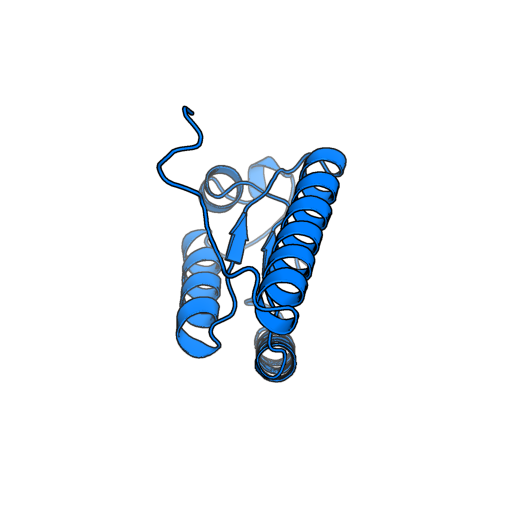LYS A 1 89 ? -6.476 8.991 11.407 1.00 87.75 89 LYS A CA 1
ATOM 676 C C . LYS A 1 89 ? -7.064 7.719 12.013 1.00 87.75 89 LYS A C 1
ATOM 678 O O . LYS A 1 89 ? -8.109 7.780 12.654 1.00 87.75 89 LYS A O 1
ATOM 683 N N . HIS A 1 90 ? -6.407 6.572 11.834 1.00 87.25 90 HIS A N 1
ATOM 684 C CA . HIS A 1 90 ? -6.907 5.303 12.375 1.00 87.25 90 HIS A CA 1
ATOM 685 C C . HIS A 1 90 ? -6.902 5.291 13.901 1.00 87.25 90 HIS A C 1
ATOM 687 O O . HIS A 1 90 ? -7.862 4.818 14.508 1.00 87.25 90 HIS A O 1
ATOM 693 N N . PHE A 1 91 ? -5.855 5.839 14.516 1.00 86.62 91 PHE A N 1
ATOM 694 C CA . PHE A 1 91 ? -5.787 5.980 15.962 1.00 86.62 91 PHE A CA 1
ATOM 695 C C . PHE A 1 91 ? -6.857 6.942 16.489 1.00 86.62 91 PHE A C 1
ATOM 697 O O . PHE A 1 91 ? -7.583 6.587 17.412 1.00 86.62 91 PHE A O 1
ATOM 704 N N . THR A 1 92 ? -7.007 8.121 15.881 1.00 86.00 92 THR A N 1
ATOM 705 C CA . THR A 1 92 ? -8.018 9.111 16.267 1.00 86.00 92 THR A CA 1
ATOM 706 C C . THR A 1 92 ? -9.424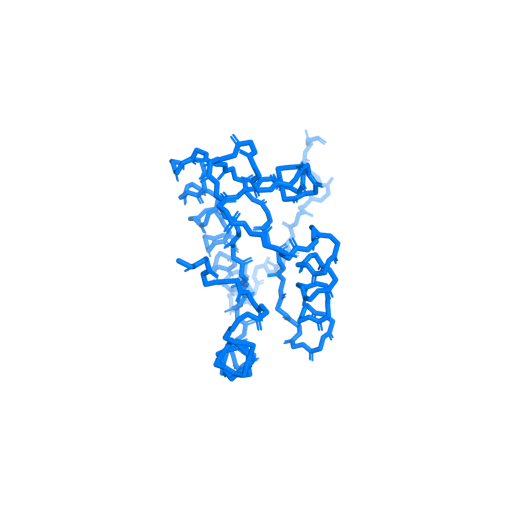 8.537 16.158 1.00 86.00 92 THR A C 1
ATOM 708 O O . THR A 1 92 ? -10.189 8.631 17.110 1.00 86.00 92 THR A O 1
ATOM 711 N N . TYR A 1 93 ? -9.767 7.889 15.042 1.00 83.25 93 TYR A N 1
ATOM 712 C CA . TYR A 1 93 ? -11.088 7.280 14.885 1.00 83.25 93 TYR A CA 1
ATOM 713 C C . TYR A 1 93 ? -11.336 6.141 15.864 1.00 83.25 93 TYR A C 1
ATOM 715 O O . TYR A 1 93 ? -12.444 6.027 16.375 1.00 83.25 93 TYR A O 1
ATOM 723 N N . TRP A 1 94 ? -10.324 5.316 16.139 1.00 85.88 94 TRP A N 1
ATOM 724 C CA . TRP A 1 94 ? -10.429 4.294 17.175 1.00 85.88 94 TRP A CA 1
ATOM 725 C C . TRP A 1 94 ? -10.684 4.921 18.549 1.00 85.88 94 TRP A C 1
ATOM 727 O O . TRP A 1 94 ? -11.608 4.513 19.240 1.00 85.88 94 TRP A O 1
ATOM 737 N N . TRP A 1 95 ? -9.923 5.949 18.925 1.00 85.19 95 TRP A N 1
ATOM 738 C CA . TRP A 1 95 ? -10.086 6.617 20.213 1.00 85.19 95 TRP A CA 1
ATOM 739 C C . TRP A 1 95 ? -11.478 7.248 20.358 1.00 85.19 95 TRP A C 1
ATOM 741 O O . TRP A 1 95 ? -12.123 7.066 21.388 1.00 85.19 95 TRP A O 1
ATOM 751 N N . LEU A 1 96 ? -11.969 7.929 19.317 1.00 84.75 96 LEU A N 1
ATOM 752 C CA . LEU A 1 96 ? -13.316 8.508 19.295 1.00 84.75 96 LEU A CA 1
ATOM 753 C C . LEU A 1 96 ? -14.407 7.437 19.433 1.00 84.75 96 LEU A C 1
ATOM 755 O O . LEU A 1 96 ? -15.389 7.655 20.139 1.00 84.75 96 LEU A O 1
ATOM 759 N N . GLU A 1 97 ? -14.231 6.281 18.791 1.00 84.12 97 GLU A N 1
ATOM 760 C CA . GLU A 1 97 ? -15.141 5.135 18.896 1.00 84.12 97 GLU A CA 1
ATOM 761 C C . GLU A 1 97 ? -15.179 4.582 20.331 1.00 84.12 97 GLU A C 1
ATOM 763 O O . GLU A 1 97 ? -16.261 4.460 20.902 1.00 84.12 97 GLU A O 1
ATOM 768 N N . GLU A 1 98 ? -14.019 4.337 20.950 1.00 86.62 98 GLU A N 1
ATOM 769 C CA . GLU A 1 98 ? -13.918 3.826 22.330 1.00 86.62 98 GLU A CA 1
ATOM 770 C C . GLU A 1 98 ? -14.506 4.788 23.377 1.00 86.62 98 GLU A C 1
ATOM 772 O O . GLU A 1 98 ? -14.995 4.348 24.415 1.00 86.62 98 GLU A O 1
ATOM 777 N N . HIS A 1 99 ? -14.487 6.098 23.112 1.00 88.19 99 HIS A N 1
ATOM 778 C CA . HIS A 1 99 ? -14.998 7.125 24.029 1.00 88.19 99 HIS A CA 1
ATOM 779 C C . HIS A 1 99 ? -16.424 7.591 23.683 1.00 88.19 99 HIS A C 1
ATOM 781 O O . HIS A 1 99 ? -16.921 8.553 24.265 1.00 88.19 99 HIS A O 1
ATOM 787 N N . GLY A 1 100 ? -17.108 6.916 22.749 1.00 85.00 100 GLY A N 1
ATOM 788 C CA . GLY A 1 100 ? -18.508 7.198 22.414 1.00 85.00 100 GLY A CA 1
ATOM 789 C C . GLY A 1 100 ? -18.735 8.497 21.631 1.00 85.00 100 GLY A C 1
ATOM 790 O O . GLY A 1 100 ? -19.862 8.979 21.565 1.00 85.00 100 GLY A O 1
ATOM 791 N N . HIS A 1 101 ? -17.690 9.059 21.020 1.00 80.88 101 HIS A N 1
ATOM 792 C CA . HIS A 1 101 ? -17.766 10.268 20.191 1.00 80.88 101 HIS A CA 1
ATOM 793 C C . HIS A 1 101 ? -18.131 9.979 18.719 1.00 80.88 101 HIS A C 1
ATOM 795 O O . HIS A 1 101 ? -18.407 10.909 17.965 1.00 80.88 101 HIS A O 1
ATOM 801 N N . GLY A 1 102 ? -18.179 8.702 18.316 1.00 69.44 102 GLY A N 1
ATOM 802 C CA . GLY A 1 102 ? -18.582 8.267 16.972 1.00 69.44 102 GLY A CA 1
ATOM 803 C C . GLY A 1 102 ? -17.501 8.438 15.893 1.00 69.44 102 GLY A C 1
ATOM 804 O O . GLY A 1 102 ? -16.451 9.038 16.108 1.00 69.44 102 GLY A O 1
ATOM 805 N N . ARG A 1 103 ? -17.749 7.871 14.703 1.00 66.50 103 ARG A N 1
ATOM 806 C CA . ARG A 1 103 ? -16.913 8.034 13.499 1.00 66.50 103 ARG A CA 1
ATOM 807 C C . ARG A 1 103 ? -17.607 9.008 12.568 1.00 66.50 103 ARG A C 1
ATOM 809 O O . ARG A 1 103 ? -18.583 8.605 11.943 1.00 66.50 103 ARG A O 1
ATOM 816 N N . VAL A 1 104 ? -17.163 10.255 12.463 1.00 57.94 104 VAL A N 1
ATOM 817 C CA . VAL A 1 104 ? -17.907 11.192 11.617 1.00 57.94 104 VAL A CA 1
ATOM 818 C C . VAL A 1 104 ? -16.962 12.138 10.881 1.00 57.94 104 VAL A C 1
ATOM 820 O O . VAL A 1 104 ? -16.298 12.976 11.481 1.00 57.94 104 VAL A O 1
ATOM 823 N N . LEU A 1 105 ? -16.900 11.958 9.558 1.00 52.44 105 LEU A N 1
ATOM 824 C CA . LEU A 1 105 ? -16.885 13.077 8.618 1.00 52.44 105 LEU A CA 1
ATOM 825 C C . LEU A 1 105 ? -18.246 13.737 8.818 1.00 52.44 105 LEU A C 1
ATOM 827 O O . LEU A 1 105 ? -19.256 13.157 8.424 1.00 52.44 105 LEU A O 1
ATOM 831 N N . ILE A 1 106 ? -18.297 14.822 9.585 1.00 57.44 106 ILE A N 1
ATOM 832 C CA . ILE A 1 106 ? -19.567 15.462 9.905 1.00 57.44 106 ILE A CA 1
ATOM 833 C C . ILE A 1 106 ? -20.028 16.139 8.617 1.00 57.44 106 ILE A C 1
ATOM 835 O O . ILE A 1 106 ? -19.338 17.018 8.119 1.00 57.44 106 ILE A O 1
ATOM 839 N N . ASP A 1 107 ? -21.184 15.749 8.074 1.00 57.03 107 ASP A N 1
ATOM 840 C CA . ASP A 1 107 ? -21.736 16.355 6.847 1.00 57.03 107 ASP A CA 1
ATOM 841 C C . ASP A 1 107 ? -21.993 17.875 6.989 1.00 57.03 107 ASP A C 1
ATOM 843 O O . ASP A 1 107 ? -22.277 18.559 6.010 1.00 57.03 107 ASP A O 1
ATOM 847 N N . SER A 1 108 ? -21.906 18.420 8.210 1.00 58.66 108 SER A N 1
ATOM 848 C CA . SER A 1 108 ? -21.980 19.856 8.497 1.00 58.66 108 SER A CA 1
ATOM 849 C C . SER A 1 108 ? -20.628 20.576 8.512 1.00 58.66 108 SER A C 1
ATOM 851 O O . SER A 1 108 ? -20.605 21.794 8.690 1.00 58.66 108 SER A O 1
ATOM 853 N N . ASP A 1 109 ? -19.510 19.865 8.364 1.00 52.38 109 ASP A N 1
ATOM 854 C CA . ASP A 1 109 ? -18.207 20.491 8.167 1.00 52.38 109 ASP A CA 1
ATOM 855 C C . ASP A 1 109 ? -18.181 20.988 6.723 1.00 52.38 109 ASP A C 1
ATOM 857 O O . ASP A 1 109 ? -18.001 20.199 5.802 1.00 52.38 109 ASP A O 1
ATOM 861 N N . GLY A 1 110 ? -18.458 22.282 6.531 1.00 51.75 110 GLY A N 1
ATOM 862 C CA . GLY A 1 110 ? -18.618 22.944 5.229 1.00 51.75 110 GLY A CA 1
ATOM 863 C C . GLY A 1 110 ? -17.351 23.005 4.367 1.00 51.75 110 GLY A C 1
ATOM 864 O O . GLY A 1 110 ? -16.903 24.098 4.018 1.00 51.75 110 GLY A O 1
ATOM 865 N N . LEU A 1 111 ? -16.781 21.841 4.057 1.00 48.78 111 LEU A N 1
ATOM 866 C CA . LEU A 1 111 ? -15.813 21.593 2.993 1.00 48.78 111 LEU A CA 1
ATOM 867 C C . LEU A 1 111 ? -16.518 21.468 1.638 1.00 48.78 111 LEU A C 1
ATOM 869 O O . LEU A 1 111 ? -17.608 20.856 1.580 1.00 48.78 111 LEU A O 1
#

Secondary structure (DSSP, 8-state):
----TTTTHHHHHHHHHHHTTSSS--EEESS-HHHHHH-SGGGT----S-HHHHHHHHHHHHHHH---EEE--SSHHHHHHHHHHHHHHHHHHHHHHHTT------TTS--

Radius of gyration: 16.88 Å; chains: 1; bounding box: 40×40×40 Å